Protein AF-A0A9P7BZU9-F1 (afdb_monomer)

Sequence (107 aa):
MQYHVYGVPVPSANRGSMGVTALVSPSCSFPISQLPSPNRYTLSLKVGPYRIHCLYVPPPLSTSDFVNVLSSIPSLPNTFICGDFNARLGDLTGDVLGVIGTSGHDG

Foldseek 3Di:
DKDKQWAPDDPPDPDGPAMDMDDDDPPQPFDKDWDDQLDSFWTWMDTHPAIETEGDDDPPDDPVVLVVNVVSDDPDPRYHYYYHSVDDPPDPDPPPPPPPPPPPDDD

InterPro domains:
  IPR036691 Endonuclease/exonuclease/phosphatase superfamily [G3DSA:3.60.10.10] (1-104)
  IPR036691 Endonuclease/exonuclease/phosphatase superfamily [SSF56219] (2-91)

Radius of gyration: 19.05 Å; Cα contacts (8 Å, |Δi|>4): 146; chains: 1; bounding box: 38×31×68 Å

Secondary structure (DSSP, 8-state):
-EEEEPPEEPTTSSSEE--EEEEPPTT--S-EEEEPPSSTTEEEEEETTEEEEEEE-PSS--HHHHHHHHHTS---TTEEEEEE----SSS--TTS-----------

Mean predicted aligned error: 9.13 Å

Organism: NCBI:txid936053

Solvent-accessible surface area (backbone atoms only — not comparable to full-atom values): 6840 Å² total; per-residue (Å²): 87,80,50,72,40,81,38,51,78,39,88,98,51,101,43,64,44,78,52,37,73,50,80,46,64,85,81,60,86,56,61,73,47,79,47,82,50,69,48,99,45,36,36,29,35,34,48,58,84,33,36,41,37,38,34,44,46,66,84,92,64,53,71,67,57,50,50,52,59,57,69,50,48,82,93,52,84,58,60,47,80,48,71,47,66,80,68,76,78,65,88,82,47,99,77,61,76,75,76,76,74,80,84,69,90,80,137

Nearest PDB structures (foldseek):
  2ksm-assembly1_A  TM=4.958E-01  e=2.391E+00  Mycobacterium tuberculosis
  4v8s-assembly2_BE  TM=4.436E-01  e=3.119E+00  Saccharolobus shibatae B12
  4qiw-assembly2_Q  TM=3.444E-01  e=2.731E+00  Thermococcus kodakarensis KOD1
  4gs5-assembly1_A  TM=2.440E-01  e=1.834E+00  Dyadobacter fermentans DSM 18053

Structure (mmCIF, N/CA/C/O backbone):
data_AF-A0A9P7BZU9-F1
#
_entry.id   AF-A0A9P7BZU9-F1
#
loop_
_atom_site.group_PDB
_atom_site.id
_atom_site.type_symbol
_atom_site.label_atom_id
_atom_site.label_alt_id
_atom_site.label_comp_id
_atom_site.label_asym_id
_atom_site.label_entity_id
_atom_site.label_seq_id
_atom_site.pdbx_PDB_ins_code
_atom_site.Cartn_x
_atom_site.Cartn_y
_atom_site.Cartn_z
_atom_site.occupancy
_atom_site.B_iso_or_equiv
_atom_site.auth_seq_id
_atom_site.auth_comp_id
_atom_site.auth_asym_id
_atom_site.auth_atom_id
_atom_site.pdbx_PDB_model_num
ATOM 1 N N . MET A 1 1 ? -7.171 14.116 7.549 1.00 89.06 1 MET A N 1
ATOM 2 C CA . MET A 1 1 ? -5.790 13.708 7.923 1.00 89.06 1 MET A CA 1
ATOM 3 C C . MET A 1 1 ? -5.065 13.183 6.693 1.00 89.06 1 MET A C 1
ATOM 5 O O . MET A 1 1 ? -5.738 12.719 5.779 1.00 89.06 1 MET A O 1
ATOM 9 N N . GLN A 1 2 ? -3.733 13.261 6.661 1.00 93.62 2 GLN A N 1
ATOM 10 C CA . GLN A 1 2 ? -2.911 12.791 5.542 1.00 93.62 2 GLN A CA 1
ATOM 11 C C . GLN A 1 2 ? -1.882 11.770 6.034 1.00 93.62 2 GLN A C 1
ATOM 13 O O . GLN A 1 2 ? -1.207 12.015 7.031 1.00 93.62 2 GLN A O 1
ATOM 18 N N . TYR A 1 3 ? -1.740 10.669 5.298 1.00 94.38 3 TYR A N 1
ATOM 19 C CA . TYR A 1 3 ? -0.714 9.644 5.506 1.00 94.38 3 TYR A CA 1
ATOM 20 C C . TYR A 1 3 ? 0.054 9.439 4.212 1.00 94.38 3 TYR A C 1
ATOM 22 O O . TYR A 1 3 ? -0.543 9.524 3.137 1.00 94.38 3 TYR A O 1
ATOM 30 N N . HIS A 1 4 ? 1.353 9.172 4.294 1.00 91.44 4 HIS A N 1
ATOM 31 C CA . HIS A 1 4 ? 2.168 8.999 3.101 1.00 91.44 4 HIS A CA 1
ATOM 32 C C . HIS A 1 4 ? 3.353 8.063 3.323 1.00 91.44 4 HIS A C 1
ATOM 34 O O . HIS A 1 4 ? 3.897 7.942 4.422 1.00 91.44 4 HIS A O 1
ATOM 40 N N . VAL A 1 5 ? 3.778 7.445 2.227 1.00 87.31 5 VAL A N 1
ATOM 41 C CA . VAL A 1 5 ? 5.137 6.939 2.048 1.00 87.31 5 VAL A CA 1
ATOM 42 C C . VAL A 1 5 ? 5.769 7.817 0.979 1.00 87.31 5 VAL A C 1
ATOM 44 O O . VAL A 1 5 ? 5.204 7.968 -0.106 1.00 87.31 5 VAL A O 1
ATOM 47 N N . TYR A 1 6 ? 6.898 8.444 1.300 1.00 82.00 6 TYR A N 1
ATOM 48 C CA . TYR A 1 6 ? 7.556 9.361 0.377 1.00 82.00 6 TYR A CA 1
ATOM 49 C C . TYR A 1 6 ? 8.186 8.622 -0.800 1.00 82.00 6 TYR A C 1
ATOM 51 O O . TYR A 1 6 ? 8.707 7.514 -0.668 1.00 82.00 6 TYR A O 1
ATOM 59 N N . GLY A 1 7 ? 8.153 9.286 -1.952 1.00 79.50 7 GLY A N 1
ATOM 60 C CA . GLY A 1 7 ? 8.925 8.880 -3.111 1.00 79.50 7 GLY A CA 1
ATOM 61 C C . GLY A 1 7 ? 10.432 8.975 -2.868 1.00 79.50 7 GLY A C 1
ATOM 62 O O . GLY A 1 7 ? 10.898 9.624 -1.930 1.00 79.50 7 GLY A O 1
ATOM 63 N N . VAL A 1 8 ? 11.208 8.346 -3.746 1.00 80.62 8 VAL A N 1
ATOM 64 C CA . VAL A 1 8 ? 12.674 8.439 -3.722 1.00 80.62 8 VAL A CA 1
ATOM 65 C C . VAL A 1 8 ? 13.117 9.618 -4.590 1.00 80.62 8 VAL A C 1
ATOM 67 O O . VAL A 1 8 ? 12.531 9.821 -5.661 1.00 80.62 8 VAL A O 1
ATOM 70 N N . PRO A 1 9 ? 14.132 10.396 -4.165 1.00 82.12 9 PRO A N 1
ATOM 71 C CA . PRO A 1 9 ? 14.705 11.452 -4.991 1.00 82.12 9 PRO A CA 1
ATOM 72 C C . PRO A 1 9 ? 15.130 10.924 -6.363 1.00 82.12 9 PRO A C 1
ATOM 74 O O . PRO A 1 9 ? 15.750 9.864 -6.463 1.00 82.12 9 PRO A O 1
ATOM 77 N N . VAL A 1 10 ? 14.802 11.661 -7.422 1.00 82.00 10 VAL A N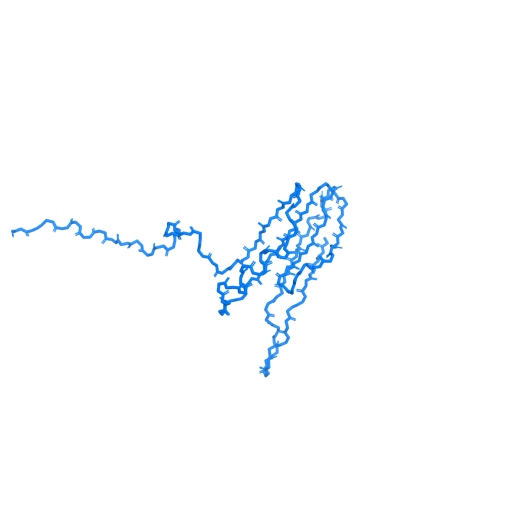 1
ATOM 78 C CA . VAL A 1 10 ? 15.285 11.351 -8.771 1.00 82.00 10 VAL A CA 1
ATOM 79 C C . VAL A 1 10 ? 16.635 12.047 -8.971 1.00 82.00 10 VAL A C 1
ATOM 81 O O . VAL A 1 10 ? 16.708 13.261 -8.758 1.00 82.00 10 VAL A O 1
ATOM 84 N N . PRO A 1 11 ? 17.701 11.328 -9.380 1.00 84.81 11 PRO A N 1
ATOM 85 C CA . PRO A 1 11 ? 18.995 11.944 -9.651 1.00 84.81 11 PRO A CA 1
ATOM 86 C C . PRO A 1 11 ? 18.864 13.113 -10.632 1.00 84.81 11 PRO A C 1
ATOM 88 O O . PRO A 1 11 ? 18.191 12.999 -11.656 1.00 84.81 11 PRO A O 1
ATOM 91 N N . SER A 1 12 ? 19.506 14.235 -10.307 1.00 83.31 12 SER A N 1
ATOM 92 C CA . SER A 1 12 ? 19.529 15.446 -11.140 1.00 83.31 12 SER A CA 1
ATOM 93 C C . SER A 1 12 ? 18.155 16.081 -11.415 1.00 83.31 12 SER A C 1
ATOM 95 O O . SER A 1 12 ? 17.996 16.789 -12.408 1.00 83.31 12 SER A O 1
ATOM 97 N N . ALA A 1 13 ? 17.162 15.869 -10.542 1.00 76.19 13 ALA A N 1
ATOM 98 C CA . ALA A 1 13 ? 15.860 16.528 -10.632 1.00 76.19 13 ALA A CA 1
ATOM 99 C C . ALA A 1 13 ? 15.381 17.072 -9.276 1.00 76.19 13 ALA A C 1
ATOM 101 O O . ALA A 1 13 ? 15.587 16.460 -8.234 1.00 76.19 13 ALA A O 1
ATOM 102 N N . ASN A 1 14 ? 14.629 18.176 -9.302 1.00 77.50 14 ASN A N 1
ATOM 103 C CA . ASN A 1 14 ? 13.953 18.736 -8.120 1.00 77.50 14 ASN A CA 1
ATOM 104 C C . ASN A 1 14 ? 12.606 18.042 -7.838 1.00 77.50 14 ASN A C 1
ATOM 106 O O . ASN A 1 14 ? 11.645 18.684 -7.416 1.00 77.50 14 ASN A O 1
ATOM 110 N N . ARG A 1 15 ? 12.502 16.737 -8.123 1.00 75.19 15 ARG A N 1
ATOM 111 C CA . ARG A 1 15 ? 11.291 15.944 -7.872 1.00 75.19 15 ARG A CA 1
ATOM 112 C C . ARG A 1 15 ? 11.630 14.585 -7.271 1.00 75.19 15 ARG A C 1
ATOM 114 O O . ARG A 1 15 ? 12.631 13.965 -7.630 1.00 75.19 15 ARG A O 1
ATOM 121 N N . GLY A 1 16 ? 10.753 14.104 -6.397 1.00 73.31 16 GLY A N 1
ATOM 1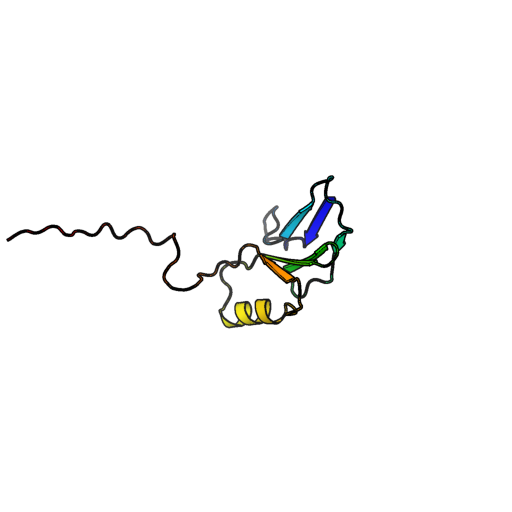22 C CA . GLY A 1 16 ? 10.684 12.686 -6.060 1.00 73.31 16 GLY A CA 1
ATOM 123 C C . GLY A 1 16 ? 9.990 11.895 -7.172 1.00 73.31 16 GLY A C 1
ATOM 124 O O . GLY A 1 16 ? 9.271 12.456 -8.000 1.00 73.31 16 GLY A O 1
ATOM 125 N N . SER A 1 17 ? 10.202 10.586 -7.185 1.00 78.75 17 SER A N 1
ATOM 126 C CA . SER A 1 17 ? 9.408 9.629 -7.963 1.00 78.75 17 SER A CA 1
ATOM 127 C C . SER A 1 17 ? 8.824 8.583 -7.028 1.00 78.75 17 SER A C 1
ATOM 129 O O . SER A 1 17 ? 9.394 8.330 -5.967 1.00 78.75 17 SER A O 1
ATOM 131 N N . MET A 1 18 ? 7.724 7.949 -7.436 1.00 84.00 18 MET A N 1
ATOM 132 C CA . MET A 1 18 ? 6.926 7.074 -6.571 1.00 84.00 18 MET A CA 1
ATOM 133 C C . MET A 1 18 ? 6.269 7.855 -5.423 1.00 84.00 18 MET A C 1
ATOM 135 O O . MET A 1 18 ? 6.149 9.079 -5.460 1.00 84.00 18 MET A O 1
ATOM 139 N N . GLY A 1 19 ? 5.856 7.126 -4.393 1.00 88.50 19 GLY A N 1
ATOM 140 C CA . GLY A 1 19 ? 5.180 7.661 -3.229 1.00 88.50 19 GLY A CA 1
ATOM 141 C C . GLY A 1 19 ? 3.676 7.470 -3.330 1.00 88.50 19 GLY A C 1
ATOM 142 O O . GLY A 1 19 ? 3.077 7.547 -4.400 1.00 88.50 19 GLY A O 1
ATOM 143 N N . VAL A 1 20 ? 3.072 7.195 -2.184 1.00 93.44 20 VAL A N 1
ATOM 144 C CA . VAL A 1 20 ? 1.634 6.968 -2.059 1.00 93.44 20 VAL A CA 1
ATOM 145 C C . VAL A 1 20 ? 1.138 7.845 -0.931 1.00 93.44 20 VAL A C 1
ATOM 147 O O . VAL A 1 20 ? 1.749 7.880 0.136 1.00 93.44 20 VAL A O 1
ATOM 150 N N . THR A 1 21 ? 0.038 8.554 -1.165 1.00 94.56 21 THR A N 1
ATOM 151 C CA . THR A 1 21 ? -0.627 9.375 -0.151 1.00 94.56 21 THR A CA 1
ATOM 152 C C . THR A 1 21 ? -2.081 8.952 -0.021 1.00 94.56 21 THR A C 1
ATOM 154 O O . THR A 1 21 ? -2.765 8.752 -1.021 1.00 94.56 21 THR A O 1
ATOM 157 N N . ALA A 1 22 ? -2.562 8.858 1.215 1.00 95.44 22 ALA A N 1
ATOM 158 C CA . ALA A 1 22 ? -3.970 8.679 1.529 1.00 95.44 22 ALA A CA 1
ATOM 159 C C . ALA A 1 22 ? -4.504 9.929 2.235 1.00 95.44 22 ALA A C 1
ATOM 161 O O . ALA A 1 22 ? -3.958 10.369 3.253 1.00 95.44 22 ALA A O 1
ATOM 162 N N . LEU A 1 23 ? -5.588 10.481 1.692 1.00 96.38 23 LEU A N 1
ATOM 163 C CA . LEU A 1 23 ? -6.322 11.596 2.277 1.00 96.38 23 LEU A CA 1
ATOM 164 C C . LEU A 1 23 ? -7.589 11.063 2.934 1.00 96.38 23 LEU A C 1
ATOM 166 O O . LEU A 1 23 ? -8.427 10.437 2.290 1.00 96.38 23 LEU A O 1
ATOM 170 N N . VAL A 1 24 ? -7.725 11.322 4.229 1.00 95.50 24 VAL A N 1
ATOM 171 C CA . VAL A 1 24 ? -8.889 10.906 5.007 1.00 95.50 24 VAL A CA 1
ATOM 172 C C . VAL A 1 24 ? -9.787 12.108 5.247 1.00 95.50 24 VAL A C 1
ATOM 174 O O . VAL A 1 24 ? -9.335 13.112 5.817 1.00 95.50 24 VAL A O 1
ATOM 177 N N . SER A 1 25 ? -11.061 11.953 4.875 1.00 96.25 25 SER A N 1
ATOM 178 C CA . SER A 1 25 ? -12.133 12.888 5.217 1.00 96.25 25 SER A CA 1
ATOM 179 C C . SER A 1 25 ? -12.137 13.201 6.721 1.00 96.25 25 SER A C 1
ATOM 181 O O . SER A 1 25 ? -12.089 12.269 7.530 1.00 96.25 25 SER A O 1
ATOM 183 N N . PRO A 1 26 ? -12.235 14.482 7.121 1.00 95.00 26 PRO A N 1
ATOM 184 C CA . PRO A 1 26 ? -12.399 14.860 8.525 1.00 95.00 26 PRO A CA 1
ATOM 185 C C . PRO A 1 26 ? -13.630 14.231 9.191 1.00 95.00 26 PRO A C 1
ATOM 187 O O . PRO A 1 26 ? -13.644 14.060 10.402 1.00 95.00 26 PRO A O 1
ATOM 190 N N . SER A 1 27 ? -14.641 13.859 8.402 1.00 97.06 27 SER A N 1
ATOM 191 C CA . SER A 1 27 ? -15.883 13.242 8.879 1.00 97.06 27 SER A CA 1
ATOM 192 C C . SER A 1 27 ? -15.772 11.728 9.099 1.00 97.06 27 SER A C 1
ATOM 194 O O . SER A 1 27 ? -16.763 11.091 9.449 1.00 97.06 27 SER A O 1
ATOM 196 N N . CYS A 1 28 ? -14.607 11.120 8.844 1.00 95.44 28 CYS A N 1
ATOM 197 C CA . CYS A 1 28 ? -14.411 9.690 9.064 1.00 95.44 28 CYS A CA 1
ATOM 198 C C . CYS A 1 28 ? -14.495 9.371 10.563 1.00 95.44 28 CYS A C 1
ATOM 200 O O . CYS A 1 28 ? -13.678 9.843 11.349 1.00 95.44 28 CYS A O 1
ATOM 202 N N . SER A 1 29 ? -15.469 8.546 10.950 1.00 96.38 29 SER A N 1
ATOM 203 C CA . SER A 1 29 ? -15.705 8.157 12.346 1.00 96.38 29 SER A CA 1
ATOM 204 C C . SER A 1 29 ? -14.826 6.999 12.824 1.00 96.38 29 SER A C 1
ATOM 206 O O . SER A 1 29 ? -14.824 6.674 14.011 1.00 96.38 29 SER A O 1
ATOM 208 N N . PHE A 1 30 ? -14.079 6.356 11.924 1.00 97.31 30 PHE A N 1
ATOM 209 C CA . PHE A 1 30 ? -13.210 5.243 12.284 1.00 97.31 30 PHE A CA 1
ATOM 210 C C . PHE A 1 30 ? -11.870 5.736 12.838 1.00 97.31 30 PHE A C 1
ATOM 212 O O . PHE A 1 30 ? -11.297 6.678 12.288 1.00 97.31 30 PHE A O 1
ATOM 219 N N . PRO A 1 31 ? -11.308 5.072 13.866 1.00 96.50 31 PRO A N 1
ATOM 220 C CA . PRO A 1 31 ? -9.930 5.317 14.267 1.00 96.50 31 PRO A CA 1
ATOM 221 C C . PRO A 1 31 ? -8.984 4.880 13.146 1.00 96.50 31 PRO A C 1
ATOM 223 O O . PRO A 1 31 ? -9.176 3.817 12.543 1.00 96.50 31 PRO A O 1
ATOM 226 N N . ILE A 1 32 ? -7.957 5.693 12.887 1.00 97.19 32 ILE A N 1
ATOM 227 C CA . ILE A 1 32 ? -7.002 5.463 11.800 1.00 97.19 32 ILE A CA 1
ATOM 228 C C . ILE A 1 32 ? -5.579 5.473 12.328 1.00 97.19 32 ILE A C 1
ATOM 230 O O . ILE A 1 32 ? -5.163 6.407 13.013 1.00 97.19 32 ILE A O 1
ATOM 234 N N . SER A 1 33 ? -4.814 4.452 11.956 1.00 96.62 33 SER A N 1
ATOM 235 C CA . SER A 1 33 ? -3.371 4.412 12.169 1.00 96.62 33 SER A CA 1
ATOM 236 C C . SER A 1 33 ? -2.649 3.876 10.940 1.00 96.62 33 SER A C 1
ATOM 238 O O . SER A 1 33 ? -3.168 3.033 10.205 1.00 96.62 33 SER A O 1
ATOM 240 N N . GLN A 1 34 ? -1.433 4.370 10.715 1.00 96.81 34 GLN A N 1
ATOM 241 C CA . GLN A 1 34 ? -0.546 3.812 9.704 1.00 96.81 34 GLN A CA 1
ATOM 242 C C . GLN A 1 34 ? 0.075 2.518 10.234 1.00 96.81 34 GLN A C 1
ATOM 244 O O . GLN A 1 34 ? 0.576 2.467 11.357 1.00 96.81 34 GLN A O 1
ATOM 249 N N . LEU A 1 35 ? 0.004 1.466 9.426 1.00 96.00 35 LEU A N 1
ATOM 250 C CA . LEU A 1 35 ? 0.652 0.185 9.677 1.00 96.00 35 LEU A CA 1
ATOM 251 C C . LEU A 1 35 ? 2.037 0.170 9.014 1.00 96.00 35 LEU A C 1
ATOM 253 O O . LEU A 1 35 ? 2.267 0.932 8.070 1.00 96.00 35 LEU A O 1
ATOM 257 N N . PRO A 1 36 ? 2.947 -0.722 9.443 1.00 95.12 36 PRO A N 1
ATOM 258 C CA . PRO A 1 36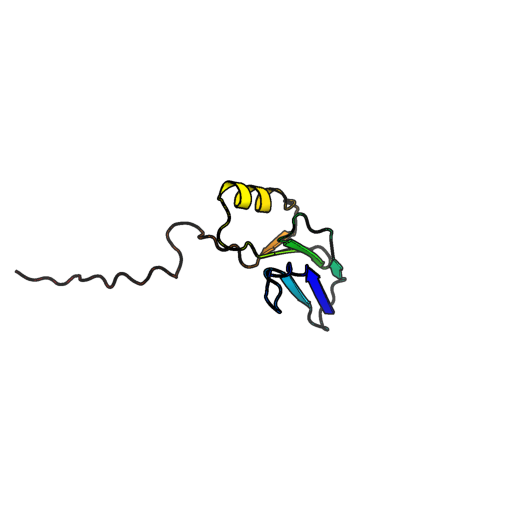 ? 4.186 -0.961 8.719 1.00 95.12 36 PRO A CA 1
ATOM 259 C C . PRO A 1 36 ? 3.916 -1.294 7.247 1.00 95.12 36 PRO A C 1
ATOM 261 O O . PRO A 1 36 ? 3.036 -2.097 6.916 1.00 95.12 36 PRO A O 1
ATOM 264 N N . SER A 1 37 ? 4.672 -0.656 6.361 1.00 92.81 37 SER A N 1
ATOM 265 C CA . SER A 1 37 ? 4.615 -0.934 4.932 1.00 92.81 37 SER A CA 1
ATOM 266 C C . SER A 1 37 ? 5.242 -2.305 4.648 1.00 92.81 37 SER A C 1
ATOM 268 O O . SER A 1 37 ? 6.403 -2.505 5.001 1.00 92.81 37 SER A O 1
ATOM 270 N N . PRO A 1 38 ? 4.522 -3.245 4.006 1.00 93.56 38 PRO A N 1
ATOM 271 C CA . PRO A 1 38 ? 5.060 -4.572 3.685 1.00 93.56 38 PRO A CA 1
ATOM 272 C C . PRO A 1 38 ? 6.195 -4.510 2.655 1.00 93.56 38 PRO A C 1
ATOM 274 O O . PRO A 1 38 ? 7.040 -5.395 2.589 1.00 93.56 38 PRO A O 1
ATOM 277 N N . ASN A 1 39 ? 6.225 -3.444 1.857 1.00 93.56 39 ASN A N 1
ATOM 278 C CA . ASN A 1 39 ? 7.260 -3.145 0.882 1.00 93.56 39 ASN A CA 1
ATOM 279 C C . ASN A 1 39 ? 7.289 -1.631 0.615 1.00 93.56 39 ASN A C 1
ATOM 281 O O . ASN A 1 39 ? 6.403 -0.884 1.033 1.00 93.56 39 ASN A O 1
ATOM 285 N N . ARG A 1 40 ? 8.291 -1.177 -0.140 1.00 91.31 40 ARG A N 1
ATOM 286 C CA . ARG A 1 40 ? 8.506 0.243 -0.465 1.00 91.31 40 ARG A CA 1
ATOM 287 C C . ARG A 1 40 ? 7.427 0.896 -1.344 1.00 91.31 40 ARG A C 1
ATOM 289 O O . ARG A 1 40 ? 7.450 2.111 -1.502 1.00 91.31 40 ARG A O 1
ATOM 296 N N . TYR A 1 41 ? 6.534 0.110 -1.941 1.00 93.00 41 TYR A N 1
ATOM 297 C CA . TYR A 1 41 ? 5.497 0.570 -2.870 1.00 93.00 41 TYR A CA 1
ATOM 298 C C . TYR A 1 41 ? 4.116 0.675 -2.219 1.00 93.00 41 TYR A C 1
ATOM 300 O O . TYR A 1 41 ? 3.167 1.091 -2.878 1.00 93.00 41 TYR A O 1
ATOM 308 N N . THR A 1 42 ? 3.992 0.288 -0.945 1.00 95.38 42 THR A N 1
ATOM 309 C CA . THR A 1 42 ? 2.701 0.132 -0.270 1.00 95.38 42 THR A CA 1
ATOM 310 C C . THR A 1 42 ? 2.579 1.064 0.930 1.00 95.38 42 THR A C 1
ATOM 312 O O . THR A 1 42 ? 3.378 0.997 1.864 1.00 95.38 42 THR A O 1
ATOM 315 N N . LEU A 1 43 ? 1.532 1.885 0.955 1.00 96.81 43 LEU A N 1
ATOM 316 C CA . LEU A 1 43 ? 1.051 2.552 2.163 1.00 96.81 43 LEU A CA 1
ATOM 317 C C . LEU A 1 43 ? -0.032 1.682 2.807 1.00 96.81 43 LEU A C 1
ATOM 319 O O . LEU A 1 43 ? -1.043 1.386 2.175 1.00 96.81 43 LEU A O 1
ATOM 323 N N . SER A 1 44 ? 0.160 1.305 4.068 1.00 97.50 44 SER A N 1
ATOM 324 C CA . SER A 1 44 ? -0.784 0.464 4.808 1.00 97.50 44 SER A CA 1
ATOM 325 C C . SER A 1 44 ? -1.477 1.264 5.903 1.00 97.50 44 SER A C 1
ATOM 327 O O . SER A 1 44 ? -0.809 1.862 6.746 1.00 97.50 44 SER A O 1
ATOM 329 N N . LEU A 1 45 ? -2.805 1.231 5.945 1.00 97.56 45 LEU A N 1
ATOM 330 C CA . LEU A 1 45 ? -3.613 1.866 6.984 1.00 97.56 45 LEU A CA 1
ATOM 331 C C . LEU A 1 45 ? -4.527 0.845 7.657 1.00 97.56 45 LEU A C 1
ATOM 333 O O . LEU A 1 45 ? -5.113 -0.016 6.999 1.00 97.56 45 LEU A O 1
ATOM 337 N N . LYS A 1 46 ? -4.702 0.984 8.969 1.00 97.44 46 LYS A N 1
ATOM 338 C CA . LYS A 1 46 ? -5.814 0.381 9.702 1.00 97.44 46 LYS A CA 1
ATOM 339 C C . LYS A 1 46 ? -6.898 1.436 9.867 1.00 97.44 46 LYS A C 1
ATOM 341 O O . LYS A 1 46 ? -6.623 2.495 10.421 1.00 97.44 46 LYS A O 1
ATOM 346 N N . VAL A 1 47 ? -8.109 1.138 9.404 1.00 97.19 47 VAL A N 1
ATOM 347 C CA . VAL A 1 47 ? -9.281 2.021 9.490 1.00 97.19 47 VAL A CA 1
ATOM 348 C C . VAL A 1 47 ? -10.391 1.244 10.189 1.00 97.19 47 VAL A C 1
ATOM 350 O O . VAL A 1 47 ? -11.090 0.443 9.570 1.00 97.19 47 VAL A O 1
ATOM 353 N N . GLY A 1 48 ? -10.509 1.406 11.509 1.00 96.75 48 GLY A N 1
ATOM 354 C CA . GLY A 1 48 ? -11.404 0.579 12.324 1.00 96.75 48 GLY A CA 1
ATOM 355 C C . GLY A 1 48 ? -11.109 -0.928 12.160 1.00 96.75 48 GLY A C 1
ATOM 356 O O . GLY A 1 48 ? -9.990 -1.357 12.471 1.00 96.75 48 GLY A O 1
ATOM 357 N N . PRO A 1 49 ? -12.075 -1.750 11.694 1.00 96.56 49 PRO A N 1
ATOM 358 C CA . PRO A 1 49 ? -11.869 -3.180 11.448 1.00 96.56 49 PRO A CA 1
ATOM 359 C C . PRO A 1 49 ? -11.180 -3.489 10.108 1.00 96.56 49 PRO A C 1
ATOM 361 O O . PRO A 1 49 ? -10.823 -4.646 9.872 1.00 96.56 49 PRO A O 1
ATOM 364 N N . TYR A 1 50 ? -11.003 -2.489 9.239 1.00 97.12 50 TYR A N 1
ATOM 365 C CA . TYR A 1 50 ? -10.485 -2.656 7.885 1.00 97.12 50 TYR A CA 1
ATOM 366 C C . TYR A 1 50 ? -8.980 -2.409 7.803 1.00 97.12 50 TYR A C 1
ATOM 368 O O . TYR A 1 50 ? -8.407 -1.621 8.564 1.00 97.12 50 TYR A O 1
ATOM 376 N N . ARG A 1 51 ? -8.348 -3.060 6.829 1.00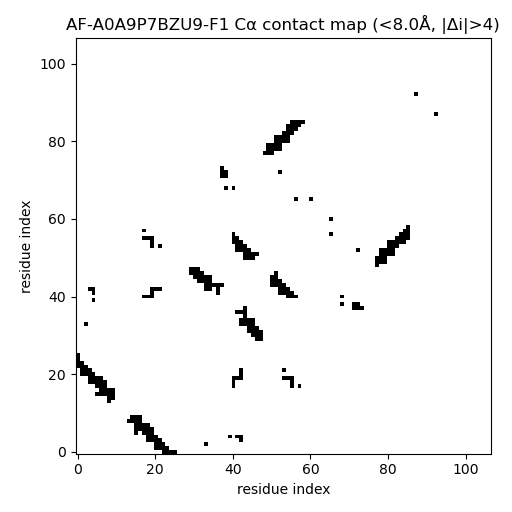 97.56 51 ARG A N 1
ATOM 377 C CA . ARG A 1 51 ? -6.976 -2.798 6.391 1.00 97.56 51 ARG A CA 1
ATOM 378 C C . ARG A 1 51 ? -7.014 -2.305 4.957 1.00 97.56 51 ARG A C 1
ATOM 380 O O . ARG A 1 51 ? -7.677 -2.912 4.123 1.00 97.56 51 ARG A O 1
ATOM 387 N N . ILE A 1 52 ? -6.325 -1.211 4.677 1.00 97.19 52 ILE A N 1
ATOM 388 C CA . ILE A 1 52 ? -6.232 -0.644 3.333 1.00 97.19 52 ILE A CA 1
ATOM 389 C C . ILE A 1 52 ? -4.757 -0.594 2.960 1.00 97.19 52 ILE A C 1
ATOM 391 O O . ILE A 1 52 ? -3.966 0.037 3.662 1.00 97.19 52 ILE A O 1
ATOM 395 N N . HIS A 1 53 ? -4.398 -1.261 1.870 1.00 97.31 53 HIS A N 1
ATOM 396 C CA . HIS A 1 53 ? -3.072 -1.218 1.269 1.00 97.31 53 HIS A CA 1
ATOM 397 C C . HIS A 1 53 ? -3.169 -0.461 -0.056 1.00 97.31 53 HIS A C 1
ATOM 399 O O . HIS A 1 53 ? -3.728 -0.971 -1.025 1.00 97.31 53 HIS A O 1
ATOM 405 N N . CYS A 1 54 ? -2.645 0.763 -0.081 1.00 96.56 54 CYS A N 1
ATOM 406 C CA . CYS A 1 54 ? -2.561 1.586 -1.283 1.00 96.56 54 CYS A CA 1
ATOM 407 C C . CYS A 1 54 ? -1.196 1.369 -1.948 1.00 96.56 54 CYS A C 1
ATOM 409 O O . CYS A 1 54 ? -0.166 1.625 -1.320 1.00 96.56 54 CYS A O 1
ATOM 411 N N . LEU A 1 55 ? -1.184 0.911 -3.197 1.00 94.56 55 LEU A N 1
ATOM 412 C CA . LEU A 1 55 ? 0.013 0.567 -3.957 1.00 94.56 55 LEU A CA 1
ATOM 413 C C . LEU A 1 55 ? 0.288 1.591 -5.058 1.00 94.56 55 LEU A C 1
ATOM 415 O O . LEU A 1 55 ? -0.624 2.078 -5.725 1.00 94.56 55 LEU A O 1
ATOM 419 N N . TYR A 1 56 ? 1.570 1.846 -5.292 1.00 93.88 56 TYR A N 1
ATOM 420 C CA . TYR A 1 56 ? 2.056 2.403 -6.548 1.00 93.88 56 TYR A CA 1
ATOM 421 C C . TYR A 1 56 ? 3.248 1.581 -7.034 1.00 93.88 56 TYR A C 1
ATOM 423 O O . TYR A 1 56 ? 4.358 1.709 -6.508 1.00 93.88 56 TYR A O 1
ATOM 431 N N . VAL A 1 57 ? 3.012 0.725 -8.024 1.00 91.00 57 VAL A N 1
ATOM 432 C CA . VAL A 1 57 ? 4.041 -0.109 -8.654 1.00 91.00 57 VAL A CA 1
ATOM 433 C C . VAL A 1 57 ? 4.578 0.646 -9.875 1.00 91.00 57 VAL A C 1
ATOM 435 O O . VAL A 1 57 ? 3.823 0.833 -10.821 1.00 91.00 57 VAL A O 1
ATOM 438 N N . PRO A 1 58 ? 5.839 1.108 -9.899 1.00 86.50 58 PRO A N 1
ATOM 439 C CA . PRO A 1 58 ? 6.351 1.890 -11.020 1.00 86.50 58 PRO A CA 1
ATOM 440 C C . PRO A 1 58 ? 6.659 1.010 -12.245 1.00 86.50 58 PRO A C 1
ATOM 442 O O . PRO A 1 58 ? 7.216 -0.076 -12.081 1.00 86.50 58 PRO A O 1
ATOM 445 N N . PRO A 1 59 ? 6.402 1.483 -13.477 1.00 81.25 59 PRO A N 1
ATOM 446 C CA . PRO A 1 59 ? 6.922 0.846 -14.678 1.00 81.25 59 PRO A CA 1
ATOM 447 C C . PRO A 1 59 ? 8.384 1.273 -14.949 1.00 81.25 59 PRO A C 1
ATOM 449 O O . PRO A 1 59 ? 8.735 2.432 -14.709 1.00 81.25 59 PRO A O 1
ATOM 452 N N . PRO A 1 60 ? 9.237 0.394 -15.510 1.00 79.75 60 PRO A N 1
ATOM 453 C CA . PRO A 1 60 ? 9.033 -1.042 -15.690 1.00 79.75 60 PRO A CA 1
ATOM 454 C C . PRO A 1 60 ? 9.367 -1.813 -14.401 1.00 79.75 60 PRO A C 1
ATOM 456 O O . PRO A 1 60 ? 10.419 -1.600 -13.798 1.00 79.75 60 PRO A O 1
ATOM 459 N N . LEU A 1 61 ? 8.507 -2.757 -14.016 1.00 84.19 61 LEU A N 1
ATOM 460 C CA . LEU A 1 61 ? 8.807 -3.755 -12.988 1.00 84.19 61 LEU A CA 1
ATOM 461 C C . LEU A 1 61 ? 8.686 -5.151 -13.612 1.00 84.19 61 LEU A C 1
ATOM 463 O O . LEU A 1 61 ? 7.779 -5.392 -14.409 1.00 84.19 61 LEU A O 1
ATOM 467 N N . SER A 1 62 ? 9.609 -6.062 -13.291 1.00 89.56 62 SER A N 1
ATOM 468 C CA . SER A 1 62 ? 9.541 -7.439 -13.796 1.00 89.56 62 SER A CA 1
ATOM 469 C C . SER A 1 62 ? 8.326 -8.173 -13.212 1.00 89.56 62 SER A C 1
ATOM 471 O O . SER A 1 62 ? 7.875 -7.861 -12.109 1.00 89.56 62 SER A O 1
ATOM 473 N N . THR A 1 63 ? 7.805 -9.188 -13.910 1.00 88.94 63 THR A N 1
ATOM 474 C CA . THR A 1 63 ? 6.692 -10.004 -13.389 1.00 88.94 63 THR A CA 1
ATOM 475 C C . THR A 1 63 ? 7.040 -10.653 -12.048 1.00 88.94 63 THR A C 1
ATOM 477 O O . THR A 1 63 ? 6.198 -10.691 -11.155 1.00 88.94 63 THR A O 1
ATOM 480 N N . SER A 1 64 ? 8.280 -11.120 -11.868 1.00 92.25 64 SER A N 1
ATOM 481 C CA . SER A 1 64 ? 8.737 -11.696 -10.598 1.00 92.25 64 SER A CA 1
ATOM 482 C C . SER A 1 64 ? 8.740 -10.673 -9.468 1.00 92.25 64 SER A C 1
ATOM 484 O O . SER A 1 64 ? 8.248 -10.965 -8.381 1.00 92.25 64 SER A O 1
ATOM 486 N N . ASP A 1 65 ? 9.236 -9.462 -9.721 1.00 91.50 65 ASP A N 1
ATOM 487 C CA . ASP A 1 65 ? 9.246 -8.401 -8.712 1.00 91.50 65 ASP A CA 1
ATOM 488 C C . ASP A 1 65 ? 7.826 -7.946 -8.376 1.00 91.50 65 ASP A C 1
ATOM 490 O O . ASP A 1 65 ? 7.507 -7.741 -7.207 1.00 91.50 65 ASP A O 1
ATOM 494 N N . PHE A 1 66 ? 6.945 -7.858 -9.374 1.00 91.62 66 PHE A N 1
ATOM 495 C CA . PHE A 1 66 ? 5.531 -7.564 -9.165 1.00 91.62 66 PHE A CA 1
ATOM 496 C C . PHE A 1 66 ? 4.855 -8.613 -8.273 1.00 91.62 66 PHE A C 1
ATOM 498 O O . PHE A 1 66 ? 4.195 -8.263 -7.293 1.00 91.62 66 PHE A O 1
ATOM 505 N N . VAL A 1 67 ? 5.070 -9.901 -8.556 1.00 92.75 67 VAL A N 1
ATOM 506 C CA . VAL A 1 67 ? 4.552 -10.999 -7.726 1.00 92.75 67 VAL A CA 1
ATOM 507 C C . VAL A 1 67 ? 5.129 -10.938 -6.310 1.00 92.75 67 VAL A C 1
ATOM 509 O O . VAL A 1 67 ? 4.377 -11.124 -5.358 1.00 92.75 67 VAL A O 1
ATOM 512 N N . ASN A 1 68 ? 6.416 -10.617 -6.145 1.00 94.62 68 ASN A N 1
ATOM 513 C CA . ASN A 1 68 ? 7.044 -10.440 -4.830 1.00 94.62 68 ASN A CA 1
ATOM 514 C C . ASN A 1 68 ? 6.437 -9.268 -4.041 1.00 94.62 68 ASN A C 1
ATOM 516 O O . ASN A 1 68 ? 6.221 -9.363 -2.832 1.00 94.62 68 ASN A O 1
ATOM 520 N N . VAL A 1 69 ? 6.127 -8.159 -4.717 1.00 93.25 69 VAL A N 1
ATOM 521 C CA . VAL A 1 69 ? 5.437 -7.015 -4.107 1.00 93.25 69 VAL A CA 1
ATOM 522 C C . VAL A 1 69 ? 4.049 -7.432 -3.629 1.00 93.25 69 VAL A C 1
ATOM 524 O O . VAL A 1 69 ? 3.713 -7.178 -2.471 1.00 93.25 69 VAL A O 1
ATOM 527 N N . LEU A 1 70 ? 3.264 -8.115 -4.464 1.00 92.69 70 LEU A N 1
ATOM 528 C CA . LEU A 1 70 ? 1.923 -8.561 -4.081 1.00 92.69 70 LEU A CA 1
ATOM 529 C C . LEU A 1 70 ? 1.943 -9.616 -2.971 1.00 92.69 70 LEU A C 1
ATOM 531 O O . LEU A 1 70 ? 1.163 -9.512 -2.027 1.00 92.69 70 LEU A O 1
ATOM 535 N N . SER A 1 71 ? 2.846 -10.594 -3.041 1.00 94.69 71 SER A N 1
ATOM 536 C CA . SER A 1 71 ? 2.941 -11.675 -2.052 1.00 94.69 71 SER A CA 1
ATOM 537 C C . SER A 1 71 ? 3.413 -11.197 -0.678 1.00 94.69 71 SER A C 1
ATOM 539 O O . SER A 1 71 ? 3.093 -11.823 0.330 1.00 94.69 71 SER A O 1
ATOM 541 N N . SER A 1 72 ? 4.121 -10.063 -0.613 1.00 96.12 72 SER A N 1
ATOM 542 C CA . SER A 1 72 ? 4.502 -9.438 0.659 1.00 96.12 72 SER A CA 1
ATOM 543 C C . SER A 1 72 ? 3.320 -8.828 1.428 1.00 96.12 72 SER A C 1
ATOM 545 O O . SER A 1 72 ? 3.448 -8.550 2.622 1.00 96.12 72 SER A 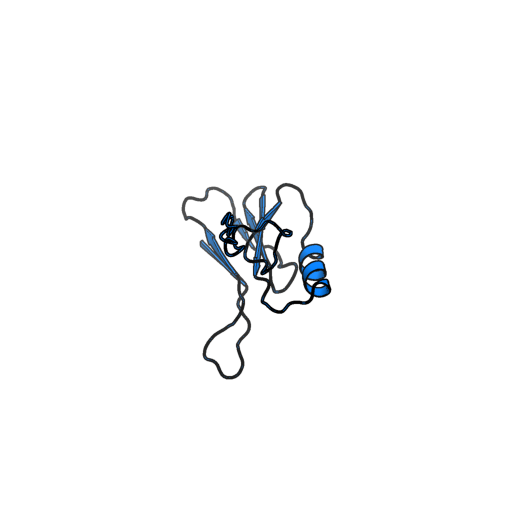O 1
ATOM 547 N N . ILE A 1 73 ? 2.170 -8.604 0.777 1.00 95.50 73 ILE A N 1
ATOM 548 C CA . ILE A 1 73 ? 0.989 -8.015 1.415 1.00 95.50 73 ILE A CA 1
ATOM 549 C C . ILE A 1 73 ? 0.205 -9.119 2.139 1.00 95.50 73 ILE A C 1
ATOM 551 O O . ILE A 1 73 ? -0.233 -10.077 1.502 1.00 95.50 73 ILE A O 1
ATOM 555 N N . PRO A 1 74 ? -0.028 -9.001 3.459 1.00 91.69 74 PRO A N 1
ATOM 556 C CA . PRO A 1 74 ? -0.747 -10.026 4.204 1.00 91.69 74 PRO A CA 1
ATOM 557 C C . PRO A 1 74 ? -2.186 -10.218 3.707 1.00 91.69 74 PRO A C 1
ATOM 559 O O . PRO A 1 74 ? -3.000 -9.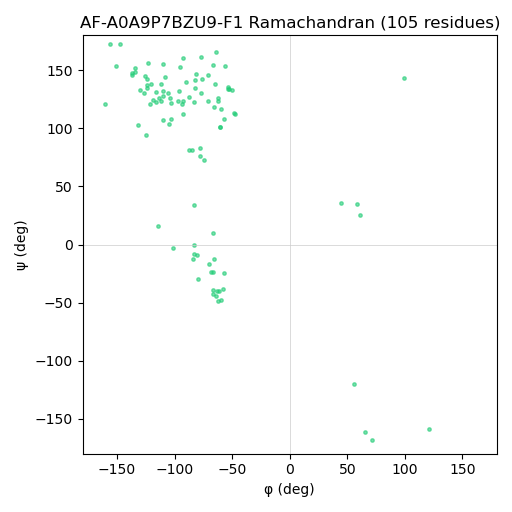294 3.747 1.00 91.69 74 PRO A O 1
ATOM 562 N N . SER A 1 75 ? -2.531 -11.449 3.328 1.00 87.56 75 SER A N 1
ATOM 563 C CA . SER A 1 75 ? -3.909 -11.841 3.014 1.00 87.56 75 SER A CA 1
ATOM 564 C C . SER A 1 75 ? -4.707 -12.066 4.302 1.00 87.56 75 SER A C 1
ATOM 566 O O . SER A 1 75 ? -4.834 -13.189 4.790 1.00 87.56 75 SER A O 1
ATOM 568 N N . LEU A 1 76 ? -5.227 -10.981 4.876 1.00 93.56 76 LEU A N 1
ATOM 569 C CA . LEU A 1 76 ? -6.051 -11.000 6.087 1.00 93.56 76 LEU A CA 1
ATOM 570 C C . LEU A 1 76 ? -7.516 -10.650 5.770 1.00 93.56 76 LEU A C 1
ATOM 572 O O . LEU A 1 76 ? -7.769 -9.917 4.811 1.00 93.56 76 LEU A O 1
ATOM 576 N N . PRO A 1 77 ? -8.493 -11.084 6.588 1.00 96.00 77 PRO A N 1
ATOM 577 C CA . PRO A 1 77 ? -9.876 -10.627 6.459 1.00 96.00 77 PRO A CA 1
ATOM 578 C C . PRO A 1 77 ? -9.997 -9.098 6.533 1.00 96.00 77 PRO A C 1
ATOM 580 O O . PRO A 1 77 ? -9.189 -8.433 7.189 1.00 96.00 77 PRO A O 1
ATOM 583 N N . ASN A 1 78 ? -11.048 -8.554 5.912 1.00 96.88 78 ASN A N 1
ATOM 584 C CA . ASN A 1 78 ? -11.352 -7.116 5.875 1.00 96.88 78 ASN A CA 1
ATOM 585 C C . ASN A 1 78 ? -10.230 -6.264 5.253 1.00 96.88 78 ASN A C 1
ATOM 587 O O . ASN A 1 78 ? -9.978 -5.141 5.696 1.00 96.88 78 ASN A O 1
ATOM 591 N N . THR A 1 79 ? -9.545 -6.810 4.247 1.00 96.38 79 THR A N 1
ATOM 592 C CA . THR A 1 79 ? -8.429 -6.150 3.568 1.00 96.38 79 THR A CA 1
ATOM 593 C C . THR A 1 79 ? -8.844 -5.664 2.186 1.00 96.38 79 THR A C 1
ATOM 595 O O . THR A 1 79 ? -9.378 -6.428 1.387 1.00 96.38 79 THR A O 1
ATOM 598 N N . PHE A 1 80 ? -8.549 -4.400 1.899 1.00 95.94 80 PHE A N 1
ATOM 599 C CA . PHE A 1 80 ? -8.651 -3.795 0.579 1.00 95.94 80 PHE A CA 1
ATOM 600 C C . PHE A 1 80 ? -7.247 -3.516 0.050 1.00 95.94 80 PHE A C 1
ATOM 602 O O . PHE A 1 80 ? -6.416 -2.940 0.755 1.00 95.94 80 PHE A O 1
ATOM 609 N N . ILE A 1 81 ? -6.999 -3.904 -1.197 1.00 95.50 81 ILE A N 1
ATOM 610 C CA . ILE A 1 81 ? -5.773 -3.588 -1.929 1.00 95.50 81 ILE A CA 1
ATOM 611 C C . ILE A 1 81 ? -6.184 -2.725 -3.117 1.00 95.50 81 ILE A C 1
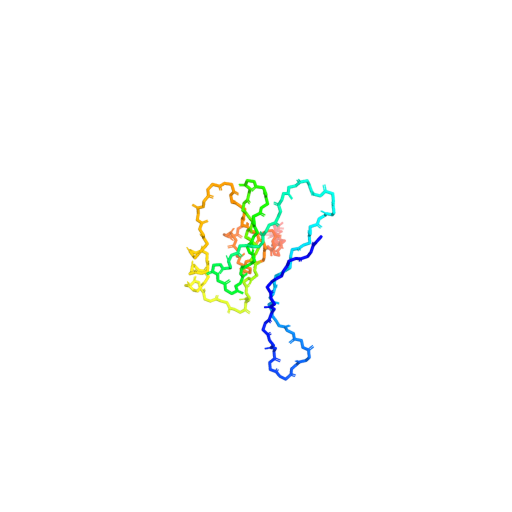ATOM 613 O O . ILE A 1 81 ? -7.049 -3.120 -3.899 1.00 95.50 81 ILE A O 1
ATOM 617 N N . CYS A 1 82 ? -5.618 -1.529 -3.228 1.00 95.12 82 CYS A N 1
ATOM 618 C CA . CYS A 1 82 ? -5.972 -0.570 -4.270 1.00 95.12 82 CYS A CA 1
ATOM 619 C C . CYS A 1 82 ? -4.767 0.277 -4.680 1.00 95.12 82 CYS A C 1
ATOM 621 O O . CYS A 1 82 ? -3.718 0.218 -4.048 1.00 95.12 82 CYS A O 1
ATOM 623 N N . GLY A 1 83 ? -4.925 1.081 -5.728 1.00 94.12 83 GLY A N 1
ATOM 624 C CA . GLY A 1 83 ? -3.885 1.967 -6.240 1.00 94.12 83 GLY A CA 1
ATOM 625 C C . GLY A 1 83 ? -3.545 1.659 -7.691 1.00 94.12 83 GLY A C 1
ATOM 626 O O . GLY A 1 83 ? -4.353 1.070 -8.408 1.00 94.12 83 GLY A O 1
ATOM 627 N N . ASP A 1 84 ? -2.359 2.076 -8.116 1.00 92.69 84 ASP A N 1
ATOM 628 C CA . ASP A 1 84 ? -1.884 1.887 -9.482 1.00 92.69 84 ASP A CA 1
ATOM 629 C C . ASP A 1 84 ? -0.862 0.745 -9.527 1.00 92.69 84 ASP A C 1
ATOM 631 O O . ASP A 1 84 ? 0.267 0.851 -9.039 1.00 92.69 84 ASP A O 1
ATOM 635 N N . PHE A 1 85 ? -1.299 -0.376 -10.096 1.00 91.25 85 PHE A N 1
ATOM 636 C CA . PHE A 1 85 ? -0.503 -1.591 -10.238 1.00 91.25 85 PHE A CA 1
ATOM 637 C C . PHE A 1 85 ? 0.393 -1.554 -11.481 1.00 91.25 85 PHE A C 1
ATOM 639 O O . PHE A 1 85 ? 1.243 -2.432 -11.612 1.00 91.25 85 PHE A O 1
ATOM 646 N N . ASN A 1 86 ? 0.181 -0.601 -12.403 1.00 89.56 86 ASN A N 1
ATOM 647 C CA . ASN A 1 86 ? 0.802 -0.577 -13.733 1.00 89.56 86 ASN A CA 1
ATOM 648 C C . ASN A 1 86 ? 0.786 -1.951 -14.437 1.00 89.56 86 ASN A C 1
ATOM 650 O O . ASN A 1 86 ? 1.721 -2.329 -15.142 1.00 89.56 86 ASN A O 1
ATOM 654 N N . ALA A 1 87 ? -0.294 -2.710 -14.232 1.00 85.19 87 ALA A N 1
ATOM 655 C CA . ALA A 1 87 ? -0.487 -4.058 -14.748 1.00 85.19 87 ALA A CA 1
ATOM 656 C C . ALA A 1 87 ? -1.896 -4.207 -15.332 1.00 85.19 87 ALA A C 1
ATOM 658 O O . ALA A 1 87 ? -2.838 -3.543 -14.896 1.00 85.19 87 ALA A O 1
ATOM 659 N N . ARG A 1 88 ? -2.039 -5.103 -16.311 1.00 81.81 88 ARG A N 1
ATOM 660 C CA . ARG A 1 88 ? -3.317 -5.426 -16.958 1.00 81.81 88 ARG A CA 1
ATOM 661 C C . ARG A 1 88 ? -3.923 -6.666 -16.313 1.00 81.81 88 ARG A C 1
ATOM 663 O O . ARG A 1 88 ? -3.236 -7.673 -16.146 1.00 81.81 88 ARG A O 1
ATOM 670 N N . LEU A 1 89 ? -5.209 -6.605 -15.971 1.00 78.44 89 LEU A N 1
ATOM 671 C CA . LEU A 1 89 ? -5.960 -7.772 -15.514 1.00 78.44 89 LEU A CA 1
ATOM 672 C C . LEU A 1 89 ? -6.497 -8.530 -16.736 1.00 78.44 89 LEU A C 1
ATOM 674 O O . LEU A 1 89 ? -7.646 -8.358 -17.129 1.00 78.44 89 LEU A O 1
ATOM 678 N N . GLY A 1 90 ? -5.634 -9.345 -17.344 1.00 71.81 90 GLY A N 1
ATOM 679 C CA . GLY A 1 90 ? -5.959 -10.107 -18.551 1.00 71.81 90 GLY A CA 1
ATOM 680 C C . GLY A 1 90 ? -6.085 -9.250 -19.815 1.00 71.81 90 GLY A C 1
ATOM 681 O O . GLY A 1 90 ? -5.706 -8.078 -19.837 1.00 71.81 90 GLY A O 1
ATOM 682 N N . ASP A 1 91 ? -6.608 -9.867 -20.875 1.00 69.44 91 ASP A N 1
ATOM 683 C CA . ASP A 1 91 ? -6.647 -9.275 -22.219 1.00 69.44 91 ASP A CA 1
ATOM 684 C C . ASP A 1 91 ? -7.789 -8.264 -22.394 1.00 69.44 91 ASP A C 1
ATOM 68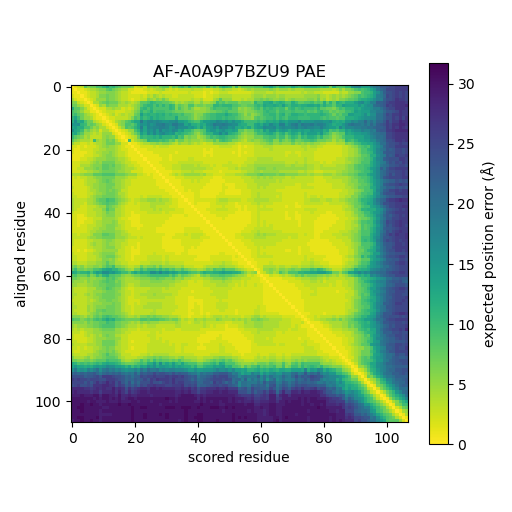6 O O . ASP A 1 91 ? -7.669 -7.298 -23.147 1.00 69.44 91 ASP A O 1
ATOM 690 N N . LEU A 1 92 ? -8.897 -8.450 -21.668 1.00 60.81 92 LEU A N 1
ATOM 691 C CA . LEU A 1 92 ? -10.046 -7.549 -21.710 1.00 60.81 92 LEU A CA 1
ATOM 692 C C . LEU A 1 92 ? -9.859 -6.419 -20.698 1.00 60.81 92 LEU A C 1
ATOM 694 O O . LEU A 1 92 ? -10.397 -6.430 -19.592 1.00 60.81 92 LEU A O 1
ATOM 698 N N . THR A 1 93 ? -9.086 -5.426 -21.103 1.00 59.69 93 THR A N 1
ATOM 699 C CA . THR A 1 93 ? -8.951 -4.160 -20.386 1.00 59.69 93 THR A CA 1
ATOM 700 C C . THR A 1 93 ? -9.589 -3.070 -21.255 1.00 59.69 93 THR A C 1
ATOM 702 O O . THR A 1 93 ? -9.505 -3.126 -22.478 1.00 59.69 93 THR A O 1
ATOM 705 N N . GLY A 1 94 ? -10.349 -2.136 -20.667 1.00 55.75 94 GLY A N 1
ATOM 706 C CA . GLY A 1 94 ? -11.160 -1.138 -21.403 1.00 55.75 94 GLY A CA 1
ATOM 707 C C . GLY A 1 94 ? -10.358 -0.106 -22.212 1.00 55.75 94 GLY A C 1
ATOM 708 O O . GLY A 1 94 ? -10.906 0.887 -22.676 1.00 55.75 94 GLY A O 1
ATOM 709 N N . ASP A 1 95 ? -9.058 -0.328 -22.339 1.00 61.56 95 ASP A N 1
ATOM 710 C CA . ASP A 1 95 ? -8.050 0.468 -23.019 1.00 61.56 95 ASP A CA 1
ATOM 711 C C . ASP A 1 95 ? -7.451 -0.262 -24.236 1.00 61.56 95 ASP A C 1
ATOM 713 O O . ASP A 1 95 ? -6.438 0.178 -24.784 1.00 61.56 95 ASP A O 1
ATOM 717 N N . VAL A 1 96 ? -8.099 -1.328 -24.730 1.00 53.12 96 VAL A N 1
ATOM 718 C CA . VAL A 1 96 ? -7.959 -1.665 -26.152 1.00 53.12 96 VAL A CA 1
ATOM 719 C C . VAL A 1 96 ? -8.449 -0.466 -26.958 1.00 53.12 96 VAL A C 1
ATOM 721 O O . VAL A 1 96 ? -9.625 -0.103 -26.898 1.00 53.12 96 VAL A O 1
ATOM 724 N N . LEU A 1 97 ? -7.542 0.148 -27.727 1.00 55.59 97 LEU A N 1
ATOM 725 C CA . LEU A 1 97 ? -7.923 0.964 -28.875 1.00 55.59 97 LEU A CA 1
ATOM 726 C C . LEU A 1 97 ? -8.933 0.127 -29.650 1.00 55.59 97 LEU A C 1
ATOM 728 O O . LEU A 1 97 ? -8.574 -0.947 -30.133 1.00 55.59 97 LEU A O 1
ATOM 732 N N . GLY A 1 98 ? -10.195 0.562 -29.672 1.00 46.31 98 GLY 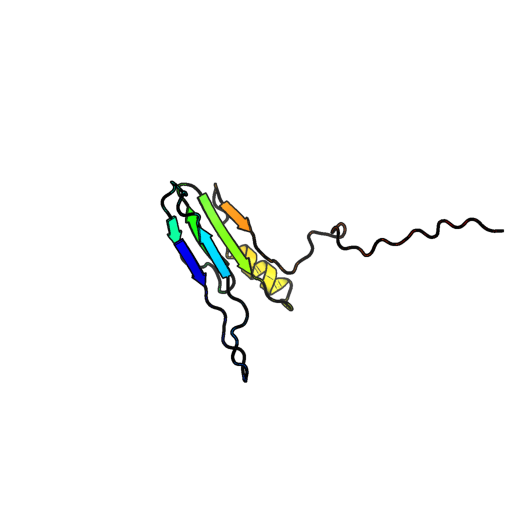A N 1
ATOM 733 C CA . GLY A 1 98 ? -11.244 -0.155 -30.372 1.00 46.31 98 GLY A CA 1
ATOM 734 C C . GLY A 1 98 ? -10.731 -0.471 -31.765 1.00 46.31 98 GLY A C 1
ATOM 735 O O . GLY A 1 98 ? -10.468 0.441 -32.549 1.00 46.31 98 GLY A O 1
ATOM 736 N N . VAL A 1 99 ? -10.533 -1.756 -32.056 1.00 49.00 99 VAL A N 1
ATOM 737 C CA . VAL A 1 99 ? -10.421 -2.197 -33.436 1.00 49.00 99 VAL A CA 1
ATOM 738 C C . VAL A 1 99 ? -11.762 -1.805 -34.030 1.00 49.00 99 VAL A C 1
ATOM 740 O O . VAL A 1 99 ? -12.779 -2.440 -33.753 1.00 49.00 99 VAL A O 1
ATOM 743 N N . ILE A 1 100 ? -11.786 -0.689 -34.761 1.00 49.78 100 ILE A N 1
ATOM 744 C CA . ILE A 1 100 ? -12.900 -0.354 -35.632 1.00 49.78 100 ILE A CA 1
ATOM 745 C C . ILE A 1 100 ? -12.931 -1.520 -36.605 1.00 49.78 100 ILE A C 1
ATOM 747 O O . ILE A 1 100 ? -12.072 -1.632 -37.478 1.00 49.78 100 ILE A O 1
ATOM 751 N N . GLY A 1 101 ? -13.850 -2.452 -36.366 1.00 43.06 101 GLY A N 1
ATOM 752 C CA . GLY A 1 101 ? -14.079 -3.562 -37.261 1.00 43.06 101 GLY A CA 1
ATOM 753 C C . GLY A 1 101 ? -14.405 -2.972 -38.619 1.00 43.06 101 GLY A C 1
ATOM 754 O O . GLY A 1 101 ? -15.486 -2.423 -38.818 1.00 43.06 101 GLY A O 1
ATOM 755 N N . THR A 1 102 ? -13.480 -3.078 -39.565 1.00 45.12 102 THR A N 1
ATOM 756 C CA . THR A 1 102 ? -13.816 -2.953 -40.975 1.00 45.12 102 THR A CA 1
ATOM 757 C C . THR A 1 102 ? -14.510 -4.247 -41.377 1.00 45.12 102 THR A C 1
ATOM 759 O O . THR A 1 102 ? -13.942 -5.091 -42.064 1.00 45.12 102 THR A O 1
ATOM 762 N N . SER A 1 103 ? -15.752 -4.426 -40.927 1.00 51.12 103 SER A N 1
ATOM 763 C CA . SER A 1 103 ? -16.715 -5.229 -41.671 1.00 51.12 103 SER A CA 1
ATOM 764 C C . SER A 1 103 ? -17.219 -4.360 -42.823 1.00 51.12 103 SER A C 1
ATOM 766 O O . SER A 1 103 ? -18.295 -3.768 -42.751 1.00 51.12 103 SER A O 1
ATOM 768 N N . GLY A 1 104 ? -16.373 -4.219 -43.842 1.00 39.97 104 GLY A N 1
ATOM 769 C CA . GLY A 1 104 ? -16.724 -3.689 -45.152 1.00 39.97 104 GLY A CA 1
ATOM 770 C C . GLY A 1 104 ? -16.791 -4.857 -46.122 1.00 39.97 104 GLY A C 1
ATOM 771 O O . GLY A 1 104 ? -15.771 -5.436 -46.476 1.00 39.97 104 GLY A O 1
ATOM 772 N N . HIS A 1 105 ? -18.015 -5.244 -46.451 1.00 44.16 105 HIS A N 1
ATOM 773 C CA . HIS A 1 105 ? -18.372 -6.095 -47.574 1.00 44.16 105 HIS A CA 1
ATOM 774 C C . HIS A 1 105 ? -17.975 -5.387 -48.872 1.00 44.16 105 HIS A C 1
ATOM 776 O O . HIS A 1 105 ? -18.417 -4.261 -49.038 1.00 44.16 105 HIS A O 1
ATOM 782 N N . ASP A 1 106 ? -17.194 -6.023 -49.751 1.00 42.53 106 ASP A N 1
ATOM 783 C CA . ASP A 1 106 ? -17.114 -5.681 -51.178 1.00 42.53 106 ASP A CA 1
ATOM 784 C C . ASP A 1 106 ? -16.533 -6.861 -51.985 1.00 42.53 106 ASP A C 1
ATOM 786 O O . ASP A 1 106 ? -15.404 -7.280 -51.734 1.00 42.53 106 ASP A O 1
ATOM 790 N N . GLY A 1 107 ? -17.322 -7.340 -52.960 1.00 39.94 107 GLY A N 1
ATOM 791 C CA . GLY A 1 107 ? -16.869 -7.922 -54.240 1.00 39.94 107 GLY A CA 1
ATOM 792 C C . GLY A 1 107 ? -16.340 -9.346 -54.260 1.00 39.94 107 GLY A C 1
ATOM 793 O O . GLY A 1 107 ? -15.101 -9.492 -54.228 1.00 39.94 107 GLY A O 1
#

pLDDT: mean 84.72, std 16.2, range [39.94, 97.56]